Protein AF-A0A1M5UCP9-F1 (afdb_monomer)

Sequence (63 aa):
MSKRIIKKIFQDHWEGFVELYGYKIRKVVFKEVEKMLNCGLLSNGYLEFECVACGEKKKVGFR

Secondary structure (DSSP, 8-state):
--TTHHHHHHHHHHHHHHHHHGGGS-HHHHHHHHHHHTTT-GGG-EEEEE-TTT--EEEEE--

InterPro domains:
  IPR026889 Transposase zinc-binding domain [PF14319] (9-61)

Organism: NCBI:txid1121264

Structure (mmCIF, N/CA/C/O backbone):
data_AF-A0A1M5UCP9-F1
#
_entry.id   AF-A0A1M5UCP9-F1
#
loop_
_atom_site.group_PDB
_atom_site.id
_atom_site.type_symbol
_atom_site.label_atom_id
_atom_site.label_alt_id
_atom_site.label_comp_id
_atom_site.label_asym_id
_atom_site.label_entity_id
_atom_site.label_seq_id
_atom_site.pdbx_PDB_ins_code
_atom_site.Cartn_x
_atom_site.Cartn_y
_atom_site.Cartn_z
_atom_site.occupancy
_atom_site.B_iso_or_equiv
_atom_site.auth_seq_id
_atom_site.auth_comp_id
_atom_site.auth_asym_id
_atom_site.auth_atom_id
_atom_site.pdbx_PDB_model_num
ATOM 1 N N . MET A 1 1 ? 0.196 19.768 -4.694 1.00 50.47 1 MET A N 1
ATOM 2 C CA . MET A 1 1 ? 0.073 18.717 -3.656 1.00 50.47 1 MET A CA 1
ATOM 3 C C . MET A 1 1 ? 0.876 17.491 -4.077 1.00 50.47 1 MET A C 1
ATOM 5 O O . MET A 1 1 ? 0.842 17.139 -5.250 1.00 50.47 1 MET A O 1
ATOM 9 N N . SER A 1 2 ? 1.621 16.860 -3.164 1.00 55.06 2 SER A N 1
ATOM 10 C CA . SER A 1 2 ? 2.386 15.637 -3.465 1.00 55.06 2 SER A CA 1
ATOM 11 C C . SER A 1 2 ? 1.441 14.453 -3.703 1.00 55.06 2 SER A C 1
ATOM 13 O O . SER A 1 2 ? 0.567 14.192 -2.877 1.00 55.06 2 SER A O 1
ATOM 15 N N . LYS A 1 3 ? 1.652 13.696 -4.790 1.00 63.09 3 LYS A N 1
ATOM 16 C CA . LYS A 1 3 ? 0.861 12.510 -5.191 1.00 63.09 3 LYS A CA 1
ATOM 17 C C . LYS A 1 3 ? 0.833 11.366 -4.153 1.00 63.09 3 LYS A C 1
ATOM 19 O O . LYS A 1 3 ? 0.212 10.342 -4.403 1.00 63.09 3 LYS A O 1
ATOM 24 N N . ARG A 1 4 ? 1.508 11.500 -3.003 1.00 77.81 4 ARG A N 1
ATOM 25 C CA . ARG A 1 4 ? 1.647 10.448 -1.976 1.00 77.81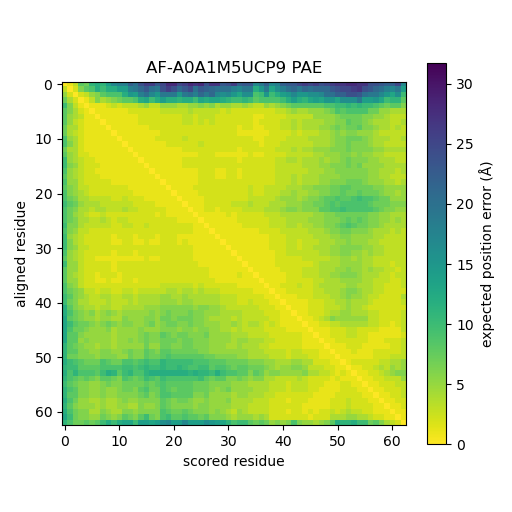 4 ARG A CA 1
ATOM 26 C C . ARG A 1 4 ? 1.176 10.853 -0.578 1.00 77.81 4 ARG A C 1
ATOM 28 O O . ARG A 1 4 ? 1.417 10.110 0.368 1.00 77.81 4 ARG A O 1
ATOM 35 N N . ILE A 1 5 ? 0.509 12.000 -0.432 1.00 91.38 5 ILE A N 1
ATOM 36 C CA . ILE A 1 5 ? 0.125 12.492 0.899 1.00 91.38 5 ILE A CA 1
ATOM 37 C C . ILE A 1 5 ? -0.862 11.558 1.614 1.00 91.38 5 ILE A C 1
ATOM 39 O O . ILE A 1 5 ? -0.688 11.302 2.797 1.00 91.38 5 ILE A O 1
ATOM 43 N N . ILE A 1 6 ? -1.813 10.955 0.888 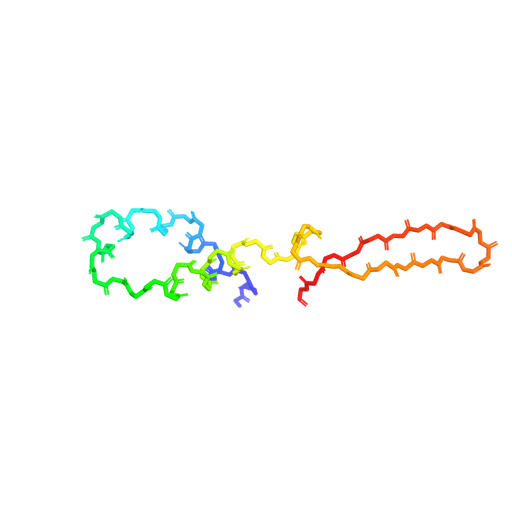1.00 91.50 6 ILE A N 1
ATOM 44 C CA . ILE A 1 6 ? -2.774 9.994 1.459 1.00 91.50 6 ILE A CA 1
ATOM 45 C C . ILE A 1 6 ? -2.049 8.754 1.988 1.00 91.50 6 ILE A C 1
ATOM 47 O O . ILE A 1 6 ? -2.243 8.378 3.138 1.00 91.50 6 ILE A O 1
ATOM 51 N N . LYS A 1 7 ? -1.162 8.151 1.184 1.00 92.19 7 LYS A N 1
ATOM 52 C CA . LYS A 1 7 ? -0.378 6.985 1.615 1.00 92.19 7 LYS A CA 1
ATOM 53 C C . LYS A 1 7 ? 0.409 7.293 2.889 1.00 92.19 7 LYS A C 1
ATOM 55 O O . LYS A 1 7 ? 0.400 6.476 3.798 1.00 92.19 7 LYS A O 1
ATOM 60 N N . LYS A 1 8 ? 1.017 8.481 2.968 1.00 94.50 8 LYS A N 1
ATOM 61 C CA . LYS A 1 8 ? 1.765 8.917 4.150 1.00 94.50 8 LYS A CA 1
ATOM 62 C C . LYS A 1 8 ? 0.875 9.056 5.391 1.00 94.50 8 LYS A C 1
ATOM 64 O O . LYS A 1 8 ? 1.221 8.515 6.426 1.00 94.50 8 LYS A O 1
ATOM 69 N N . ILE A 1 9 ? -0.299 9.681 5.270 1.00 96.12 9 ILE A N 1
ATOM 70 C CA . ILE A 1 9 ? -1.260 9.799 6.383 1.00 96.12 9 ILE A CA 1
ATOM 71 C C . ILE A 1 9 ? -1.613 8.419 6.954 1.00 96.12 9 ILE A C 1
ATOM 73 O O . ILE A 1 9 ? -1.620 8.236 8.166 1.00 96.12 9 ILE A O 1
ATOM 77 N N . PHE A 1 10 ? -1.882 7.433 6.095 1.00 96.38 10 PHE A N 1
ATOM 78 C CA . PHE A 1 10 ? -2.175 6.078 6.564 1.00 96.38 10 PHE A CA 1
ATOM 79 C C . PHE A 1 10 ? -0.936 5.374 7.131 1.00 96.38 10 PHE A C 1
ATOM 81 O O . PHE A 1 10 ? -1.067 4.686 8.133 1.00 96.38 10 PHE A O 1
ATOM 88 N N . GLN A 1 11 ? 0.256 5.553 6.554 1.00 95.19 11 GLN A N 1
ATOM 89 C CA . GLN A 1 11 ? 1.490 5.006 7.137 1.00 95.19 11 GLN A CA 1
ATOM 90 C C . GLN A 1 11 ? 1.726 5.527 8.558 1.00 95.19 11 GLN A C 1
ATOM 92 O O . GLN A 1 11 ? 2.088 4.749 9.432 1.00 95.19 11 GLN A O 1
ATOM 97 N N 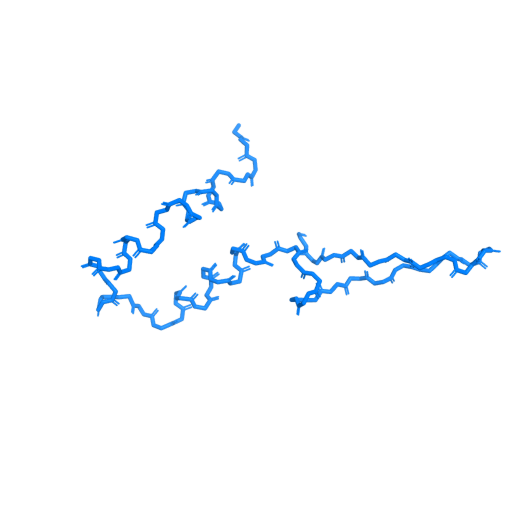. ASP A 1 12 ? 1.479 6.816 8.781 1.00 97.38 12 ASP A N 1
ATOM 98 C CA . ASP A 1 12 ? 1.801 7.482 10.042 1.00 97.38 12 ASP A CA 1
ATOM 99 C C . ASP A 1 12 ? 0.714 7.271 11.121 1.00 97.38 12 ASP A C 1
ATOM 101 O O . ASP A 1 12 ? 1.008 7.349 12.312 1.00 97.38 12 ASP A O 1
ATOM 105 N N . HIS A 1 13 ? -0.547 7.019 10.734 1.00 97.75 13 HIS A N 1
ATOM 106 C CA . HIS A 1 13 ? -1.685 7.059 11.670 1.00 97.75 13 HIS A CA 1
ATOM 107 C C . HIS A 1 13 ? -2.617 5.838 11.656 1.00 97.75 13 HIS A C 1
ATOM 109 O O . HIS A 1 13 ? -3.496 5.751 12.516 1.00 97.75 13 HIS A O 1
ATOM 115 N N . TRP A 1 14 ? -2.483 4.902 10.707 1.00 97.62 14 TRP A N 1
ATOM 116 C CA . TRP A 1 14 ? -3.450 3.804 10.556 1.00 97.62 14 TRP A CA 1
ATOM 117 C C . TRP A 1 14 ? -3.528 2.896 11.784 1.00 97.62 14 TRP A C 1
ATOM 119 O O . TRP A 1 14 ? -4.629 2.575 12.220 1.00 97.62 14 TRP A O 1
ATOM 129 N N . GLU A 1 15 ? -2.392 2.522 12.373 1.00 97.50 15 GLU A N 1
ATOM 130 C CA . GLU A 1 15 ? -2.363 1.618 13.531 1.00 97.50 15 GLU A CA 1
ATOM 131 C C . GLU A 1 15 ? -3.076 2.225 14.747 1.00 97.50 15 GLU A C 1
ATOM 133 O O . GLU A 1 15 ? -3.980 1.599 15.296 1.00 97.50 15 GLU A O 1
ATOM 138 N N . GLY A 1 16 ? -2.776 3.482 15.093 1.00 98.12 16 GLY A N 1
ATOM 139 C CA . GLY A 1 16 ? -3.461 4.183 16.186 1.00 98.12 16 GLY A CA 1
ATOM 140 C C . GLY A 1 16 ? -4.955 4.403 15.916 1.00 98.12 16 GLY A C 1
ATOM 141 O O . GLY A 1 16 ? -5.785 4.312 16.820 1.00 98.12 16 GLY A O 1
ATOM 142 N N . PHE A 1 17 ? -5.341 4.630 14.656 1.00 97.56 17 PHE A N 1
ATOM 143 C CA . PHE A 1 17 ? -6.754 4.696 14.281 1.00 97.56 17 PHE A CA 1
ATOM 144 C C . PHE A 1 17 ? -7.466 3.346 14.468 1.00 97.56 17 PHE A C 1
ATOM 146 O O . PHE A 1 17 ? -8.598 3.307 14.956 1.00 97.56 17 PHE A O 1
ATOM 153 N N . VAL A 1 18 ? -6.814 2.237 14.104 1.00 98.00 18 VAL A N 1
ATOM 154 C CA . VAL A 1 18 ? -7.335 0.876 14.298 1.00 98.00 18 VAL A CA 1
ATOM 155 C C . VAL A 1 18 ? -7.436 0.526 15.780 1.00 98.00 18 VAL A C 1
ATOM 157 O O . VAL A 1 18 ? -8.414 -0.101 16.172 1.00 98.00 18 VAL A O 1
ATOM 160 N N . GLU A 1 19 ? -6.493 0.951 16.614 1.00 98.12 19 GLU A N 1
ATOM 161 C CA . GLU A 1 19 ? -6.563 0.731 18.061 1.00 98.12 19 GLU A CA 1
ATOM 162 C C . GLU A 1 19 ? -7.815 1.384 18.674 1.00 98.12 19 GLU A C 1
ATOM 164 O O . GLU A 1 19 ? -8.563 0.744 19.411 1.00 98.12 19 GLU A O 1
ATOM 169 N N . LEU A 1 20 ? -8.108 2.633 18.295 1.00 98.19 20 LEU A N 1
ATOM 170 C CA . LEU A 1 20 ? -9.248 3.386 18.829 1.00 98.19 20 LEU A CA 1
ATOM 171 C C . LEU A 1 20 ? -10.599 2.964 18.232 1.00 98.19 20 LEU A C 1
ATOM 173 O O . LEU A 1 20 ? -11.623 2.979 18.921 1.00 98.19 20 LEU A O 1
ATOM 177 N N . TYR A 1 21 ? -10.630 2.626 16.940 1.00 97.69 21 TYR A N 1
ATOM 178 C CA . TYR A 1 21 ? -11.877 2.477 16.182 1.00 97.69 21 TYR A CA 1
ATOM 179 C C . TYR A 1 21 ? -12.013 1.151 15.436 1.00 97.69 21 TYR A C 1
ATOM 181 O O . TYR A 1 21 ? -13.014 0.955 14.747 1.00 97.69 21 TYR A O 1
ATOM 189 N N . GLY A 1 22 ? -11.067 0.221 15.576 1.00 96.06 22 GLY A N 1
ATOM 190 C CA . GLY A 1 22 ? -10.994 -1.025 14.805 1.00 96.06 22 GLY A CA 1
ATOM 191 C C . GLY A 1 22 ? -12.272 -1.856 14.838 1.00 96.06 22 GLY A C 1
ATOM 192 O O . GLY A 1 22 ? -12.673 -2.405 13.814 1.00 96.06 22 GLY A O 1
ATOM 193 N N . TYR A 1 23 ? -12.986 -1.854 15.966 1.00 96.69 23 TYR A N 1
ATOM 194 C CA . TYR A 1 23 ? -14.274 -2.537 16.127 1.00 96.69 23 TYR A CA 1
ATOM 195 C C . TYR A 1 23 ? -15.402 -1.980 15.238 1.00 96.69 23 TYR A C 1
ATOM 197 O O . TYR A 1 23 ? -16.382 -2.677 14.984 1.00 96.69 23 TYR A O 1
ATOM 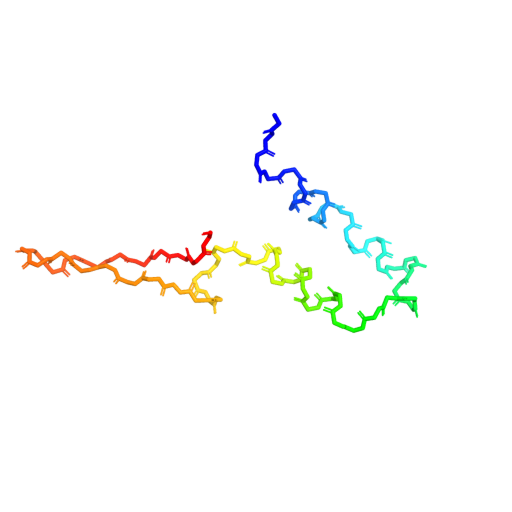205 N N . LYS A 1 24 ? -15.279 -0.738 14.748 1.00 97.62 24 LYS A N 1
ATOM 206 C CA . LYS A 1 24 ? -16.219 -0.106 13.803 1.00 97.62 24 LYS A CA 1
ATOM 207 C C . LYS A 1 24 ? -15.800 -0.280 12.341 1.00 97.62 24 LYS A C 1
ATOM 209 O O . LYS A 1 24 ? -16.566 0.064 11.439 1.00 97.62 24 LYS A O 1
ATOM 214 N N . ILE A 1 25 ? -14.589 -0.769 12.079 1.00 97.19 25 ILE A N 1
ATOM 215 C CA . ILE A 1 25 ? -14.034 -0.855 10.728 1.00 97.19 25 ILE A CA 1
ATOM 216 C C . ILE A 1 25 ? -14.447 -2.184 10.087 1.00 97.19 25 ILE A C 1
ATOM 218 O O . ILE A 1 25 ? -14.264 -3.269 10.635 1.00 97.19 25 ILE A O 1
ATOM 222 N N . ARG A 1 26 ? -14.985 -2.115 8.866 1.00 97.94 26 ARG A N 1
ATOM 223 C CA . ARG A 1 26 ? -15.317 -3.310 8.077 1.00 97.94 26 ARG A CA 1
ATOM 224 C C . ARG A 1 26 ? -14.036 -4.037 7.661 1.00 97.94 26 ARG A C 1
ATOM 226 O O . ARG A 1 26 ? -13.113 -3.400 7.165 1.00 9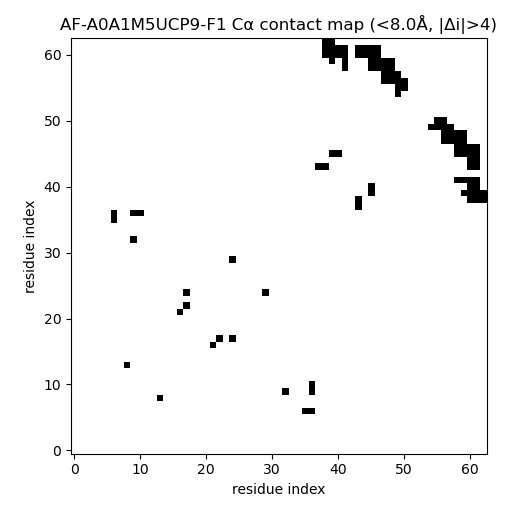7.94 26 ARG A O 1
ATOM 233 N N . LYS A 1 27 ? -14.028 -5.374 7.727 1.00 96.50 27 LYS A N 1
ATOM 234 C CA . LYS A 1 27 ? -12.880 -6.225 7.335 1.00 96.50 27 LYS A CA 1
ATOM 235 C C . LYS A 1 27 ? -12.278 -5.869 5.966 1.00 96.50 27 LYS A C 1
ATOM 237 O O . LYS A 1 27 ? -11.064 -5.862 5.813 1.00 96.50 27 LYS A O 1
ATOM 242 N N . VAL A 1 28 ? -13.117 -5.524 4.983 1.00 97.81 28 VAL A N 1
ATOM 243 C CA . VAL A 1 28 ? -12.662 -5.130 3.636 1.00 97.81 28 VAL A CA 1
ATOM 244 C C . VAL A 1 28 ? -11.774 -3.882 3.643 1.00 97.81 28 VAL A C 1
ATOM 246 O O . VAL A 1 28 ? -10.846 -3.799 2.850 1.00 97.81 28 VAL A O 1
ATOM 249 N N . VAL A 1 29 ? -12.000 -2.938 4.561 1.00 97.56 29 VAL A N 1
ATOM 250 C CA . VAL A 1 29 ? -11.217 -1.696 4.635 1.00 97.56 29 VAL A CA 1
ATOM 251 C C . VAL A 1 29 ? -9.769 -1.999 5.006 1.00 97.56 29 VAL A C 1
ATOM 253 O O . VAL A 1 29 ? -8.872 -1.442 4.386 1.00 97.56 29 VAL A O 1
ATOM 256 N N . PHE A 1 30 ? -9.529 -2.929 5.936 1.00 97.44 30 PHE A N 1
ATOM 257 C CA . PHE A 1 30 ? -8.171 -3.363 6.284 1.00 97.44 30 PHE A CA 1
ATOM 258 C C . PHE A 1 30 ? -7.416 -3.879 5.059 1.00 97.44 30 PHE A C 1
ATOM 260 O O . PHE A 1 30 ? -6.296 -3.445 4.803 1.00 97.44 30 PHE A O 1
ATOM 267 N N . LYS A 1 31 ? -8.067 -4.730 4.257 1.00 95.56 31 LYS A N 1
ATOM 268 C CA . LYS A 1 31 ? -7.490 -5.271 3.022 1.00 95.56 31 LYS A CA 1
ATOM 269 C C . LYS A 1 31 ? -7.154 -4.171 2.010 1.00 95.56 31 LYS A C 1
ATOM 271 O O . LYS A 1 31 ? -6.109 -4.224 1.370 1.00 95.56 31 LYS A O 1
ATOM 276 N N . GLU A 1 32 ? -8.026 -3.180 1.837 1.00 95.31 32 GLU A N 1
ATOM 277 C CA . GLU A 1 32 ? -7.772 -2.088 0.888 1.00 95.31 32 GLU A CA 1
ATOM 278 C C . GLU A 1 32 ? -6.673 -1.130 1.374 1.00 95.31 32 GLU A C 1
ATOM 280 O O . GLU A 1 32 ? -5.840 -0.700 0.574 1.00 95.31 32 GLU A O 1
ATOM 285 N N . VAL A 1 33 ? -6.605 -0.850 2.679 1.00 95.69 33 VAL A N 1
ATOM 286 C CA . VAL A 1 33 ? -5.511 -0.059 3.259 1.00 95.69 33 VAL A CA 1
ATOM 287 C C . VAL A 1 33 ? -4.182 -0.798 3.118 1.00 95.69 33 VAL A C 1
ATOM 289 O O . VAL A 1 33 ? -3.211 -0.206 2.654 1.00 95.69 33 VAL A O 1
ATOM 292 N N . GLU A 1 34 ? -4.140 -2.097 3.419 1.00 94.69 34 GLU A N 1
ATOM 293 C CA . GLU A 1 34 ? -2.948 -2.930 3.234 1.00 94.69 34 GLU A CA 1
ATOM 294 C C . GLU A 1 34 ? -2.460 -2.910 1.776 1.00 94.69 34 GLU A C 1
ATOM 296 O O . GLU A 1 34 ? -1.276 -2.680 1.518 1.00 94.69 34 GLU A O 1
ATOM 301 N N . LYS A 1 35 ? -3.364 -3.062 0.799 1.00 91.75 35 L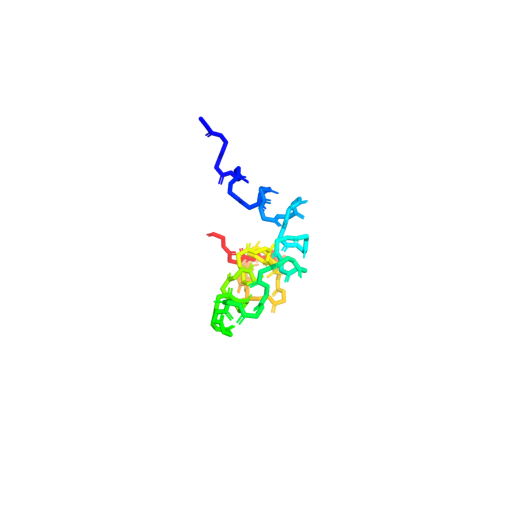YS A N 1
ATOM 302 C CA . LYS A 1 35 ? -3.022 -2.938 -0.628 1.00 91.75 35 LYS A CA 1
ATOM 303 C C . LYS A 1 35 ? -2.449 -1.565 -0.968 1.00 91.75 35 LYS A C 1
ATOM 305 O O . LYS A 1 35 ? -1.441 -1.486 -1.665 1.00 91.75 35 LYS A O 1
ATOM 310 N N . MET A 1 36 ? -3.072 -0.484 -0.498 1.00 92.44 36 MET A N 1
ATOM 311 C CA . MET A 1 36 ? -2.610 0.881 -0.766 1.00 92.44 36 MET A CA 1
ATOM 312 C C . MET A 1 36 ? -1.216 1.133 -0.165 1.00 92.44 36 MET A C 1
ATOM 314 O O . MET A 1 36 ? -0.338 1.693 -0.833 1.00 92.44 36 MET A O 1
ATOM 318 N N . LEU A 1 37 ? -0.989 0.695 1.076 1.00 93.38 37 LEU A N 1
ATOM 319 C CA . LEU A 1 37 ? 0.297 0.813 1.765 1.00 93.38 37 LEU A CA 1
ATOM 320 C C . LEU A 1 37 ? 1.398 0.026 1.045 1.00 93.38 37 LEU A C 1
ATOM 322 O O . LEU A 1 37 ? 2.517 0.521 0.894 1.00 93.38 37 LEU A O 1
ATOM 326 N N . ASN A 1 38 ? 1.054 -1.132 0.492 1.00 92.19 38 ASN A N 1
ATOM 327 C CA . ASN A 1 38 ? 1.982 -2.018 -0.204 1.00 92.19 38 ASN A CA 1
ATOM 328 C C . ASN A 1 38 ? 1.982 -1.846 -1.737 1.00 92.19 38 ASN A C 1
ATOM 330 O O . ASN A 1 38 ? 2.625 -2.612 -2.455 1.00 92.19 38 ASN A O 1
ATOM 334 N N . CYS A 1 39 ? 1.290 -0.834 -2.267 1.00 90.25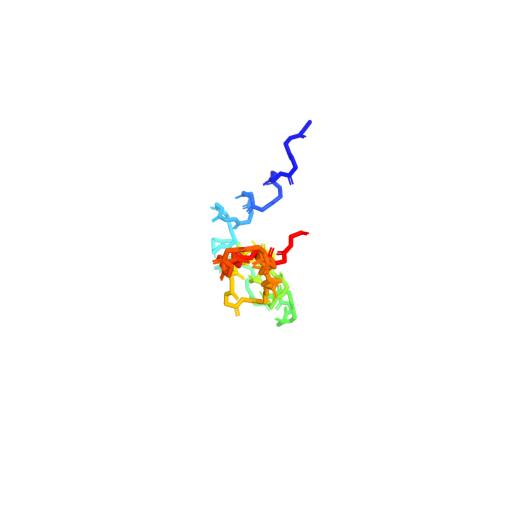 39 CYS A N 1
ATOM 335 C CA . CYS A 1 39 ? 1.288 -0.541 -3.699 1.00 90.25 39 CYS A CA 1
ATOM 336 C C . CYS A 1 39 ? 2.710 -0.199 -4.181 1.00 90.25 39 CYS A C 1
ATOM 338 O O . CYS A 1 39 ? 3.427 0.571 -3.525 1.00 90.25 39 CYS A O 1
ATOM 340 N N . GLY A 1 40 ? 3.111 -0.782 -5.313 1.00 89.19 40 GLY A N 1
ATOM 341 C CA . GLY A 1 40 ? 4.464 -0.713 -5.866 1.00 89.19 40 GLY A CA 1
ATOM 342 C C . GLY A 1 40 ? 5.416 -1.823 -5.409 1.00 89.19 40 GLY A C 1
ATOM 343 O O . GLY A 1 40 ? 6.502 -1.932 -5.979 1.00 89.19 40 GLY A O 1
ATOM 344 N N . LEU A 1 41 ? 5.048 -2.652 -4.422 1.00 92.62 41 LEU A N 1
ATOM 345 C CA . LEU A 1 41 ? 5.860 -3.810 -4.038 1.00 92.62 41 LEU A CA 1
ATOM 346 C C . LEU A 1 41 ? 5.767 -4.914 -5.092 1.00 92.62 41 LEU A C 1
ATOM 348 O O . LEU A 1 41 ? 4.676 -5.287 -5.516 1.00 92.62 41 LEU A O 1
ATOM 352 N N . LEU A 1 42 ? 6.915 -5.495 -5.453 1.00 92.75 42 LEU A N 1
ATOM 353 C CA . LEU A 1 42 ? 6.981 -6.607 -6.408 1.00 92.75 42 LEU A CA 1
ATOM 354 C C . LEU A 1 42 ? 6.188 -7.833 -5.927 1.00 92.75 42 LEU A C 1
ATOM 356 O O . LEU A 1 42 ? 5.613 -8.548 -6.740 1.00 92.75 42 LEU A O 1
ATOM 360 N N . SER A 1 43 ? 6.101 -8.059 -4.613 1.00 91.56 43 SER A N 1
ATOM 361 C CA . SER A 1 43 ? 5.304 -9.150 -4.032 1.00 91.56 43 SER A CA 1
ATOM 362 C C . SER A 1 43 ? 3.811 -9.046 -4.354 1.00 91.56 43 SER A C 1
ATOM 364 O O . SER A 1 43 ? 3.122 -10.060 -4.367 1.00 91.56 43 SER A O 1
ATOM 366 N N . ASN A 1 44 ? 3.318 -7.839 -4.646 1.00 89.62 44 ASN A N 1
ATOM 367 C CA . ASN A 1 44 ? 1.911 -7.566 -4.939 1.00 89.62 44 ASN A CA 1
ATOM 368 C C . ASN A 1 44 ? 1.616 -7.515 -6.446 1.00 89.62 44 ASN A C 1
ATOM 370 O O . ASN A 1 44 ? 0.531 -7.097 -6.852 1.00 89.62 44 ASN A O 1
ATOM 374 N N . GLY A 1 45 ? 2.575 -7.943 -7.269 1.00 91.00 45 GLY A N 1
ATOM 375 C CA . GLY A 1 45 ? 2.478 -7.965 -8.721 1.00 91.00 45 GLY A CA 1
ATOM 376 C C . GLY A 1 45 ? 3.391 -6.939 -9.395 1.00 91.00 45 GLY A C 1
ATOM 377 O O . GLY A 1 45 ? 3.625 -5.834 -8.896 1.00 91.00 45 GLY A O 1
ATOM 378 N N . TYR A 1 46 ? 3.935 -7.332 -10.544 1.00 95.75 46 TYR A N 1
ATOM 379 C CA . TYR A 1 46 ? 4.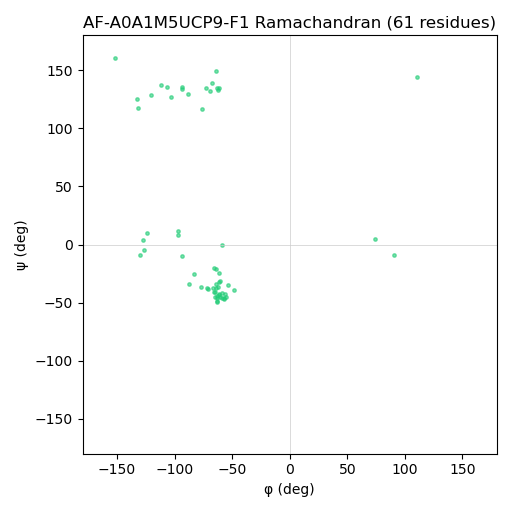893 -6.544 -11.309 1.00 95.75 46 TYR A CA 1
ATOM 380 C C . TYR A 1 46 ? 4.815 -6.852 -12.804 1.00 95.75 46 TYR A C 1
ATOM 382 O O . TYR A 1 46 ? 4.337 -7.908 -13.215 1.00 95.75 46 TYR A O 1
ATOM 390 N N . LEU A 1 47 ? 5.342 -5.926 -13.603 1.00 95.56 47 LEU A N 1
ATOM 391 C CA . LEU A 1 47 ? 5.751 -6.167 -14.983 1.00 95.56 47 LEU A CA 1
ATOM 392 C C . LEU A 1 47 ? 7.236 -6.528 -14.998 1.00 95.56 47 LEU A C 1
ATOM 394 O O . LEU A 1 47 ? 8.037 -5.867 -14.331 1.00 95.56 47 LEU A O 1
ATOM 398 N N . GLU A 1 48 ? 7.608 -7.555 -15.754 1.00 97.00 48 GLU A N 1
ATOM 399 C CA . GLU A 1 48 ? 9.003 -7.835 -16.090 1.00 97.00 48 GLU A CA 1
ATOM 400 C C . GLU A 1 48 ? 9.266 -7.384 -17.525 1.00 97.00 48 GLU A C 1
ATOM 402 O O . GLU A 1 48 ? 8.529 -7.735 -18.443 1.00 97.00 48 GLU A O 1
ATOM 407 N N . PHE A 1 49 ? 10.299 -6.570 -17.699 1.00 96.50 49 PHE A N 1
ATOM 408 C CA . PHE A 1 49 ? 10.778 -6.107 -18.992 1.00 96.50 49 PHE A CA 1
ATOM 409 C C . PHE A 1 49 ? 12.080 -6.824 -19.304 1.00 96.50 49 PHE A C 1
ATOM 411 O O . PHE A 1 49 ? 12.951 -6.900 -18.439 1.00 96.50 49 PHE A O 1
ATOM 418 N N . GLU A 1 50 ? 12.222 -7.303 -20.533 1.00 97.56 50 GLU A N 1
ATOM 419 C CA . GLU A 1 50 ? 13.437 -7.947 -21.020 1.00 97.56 50 GLU A CA 1
ATOM 420 C C . GLU A 1 50 ? 13.974 -7.179 -22.230 1.00 97.56 50 GLU A C 1
ATOM 422 O O . GLU A 1 50 ? 13.240 -6.887 -23.177 1.00 97.56 50 GLU A O 1
ATOM 427 N N . CYS A 1 51 ? 15.256 -6.818 -22.189 1.00 97.12 51 CYS A N 1
ATOM 428 C CA . CYS A 1 51 ? 15.935 -6.214 -23.324 1.00 97.12 51 CYS A CA 1
ATOM 429 C C . CYS A 1 51 ? 16.251 -7.287 -24.367 1.00 97.12 51 CYS A C 1
ATOM 431 O O . CYS A 1 51 ? 17.073 -8.166 -24.127 1.00 97.12 51 CYS A O 1
ATOM 433 N N . VAL A 1 52 ? 15.673 -7.172 -25.561 1.00 96.38 52 VAL A N 1
ATOM 434 C CA . VAL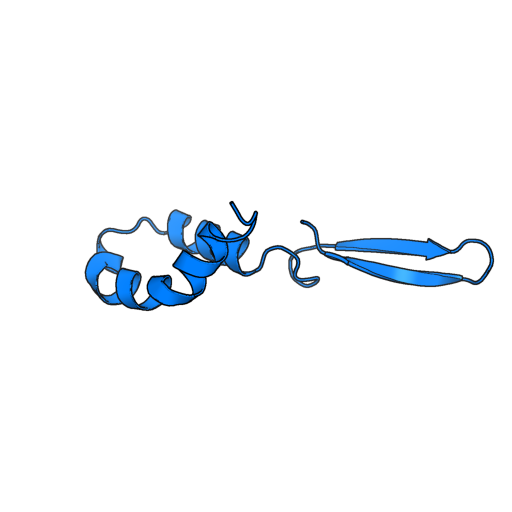 A 1 52 ? 15.884 -8.150 -26.644 1.00 96.38 52 VAL A CA 1
ATOM 435 C C . VAL A 1 52 ? 17.320 -8.188 -27.185 1.00 96.38 52 VAL A C 1
ATOM 437 O O . VAL A 1 52 ? 17.710 -9.178 -27.790 1.00 96.38 52 VAL A O 1
ATOM 440 N N . ALA A 1 53 ? 18.115 -7.131 -26.976 1.00 97.12 53 ALA A N 1
ATOM 441 C CA . ALA A 1 53 ? 19.483 -7.040 -27.496 1.00 97.12 53 ALA A CA 1
ATOM 442 C C . ALA A 1 53 ? 20.541 -7.656 -26.562 1.00 97.12 53 ALA A C 1
ATOM 444 O O . ALA A 1 53 ? 21.534 -8.191 -27.046 1.00 97.12 53 ALA A O 1
ATOM 445 N N . CYS A 1 54 ? 20.356 -7.568 -25.238 1.00 96.81 54 CYS A N 1
ATOM 446 C CA . CYS A 1 54 ? 21.339 -8.036 -24.247 1.00 96.81 54 CYS A CA 1
ATOM 447 C C . CYS A 1 54 ? 20.782 -9.014 -23.198 1.00 96.81 54 CYS A C 1
ATOM 449 O O . CYS A 1 54 ? 21.545 -9.510 -22.374 1.00 96.81 54 CYS A O 1
ATOM 451 N N . GLY A 1 55 ? 19.473 -9.286 -23.199 1.00 96.31 55 GLY A N 1
ATOM 452 C CA . GLY A 1 55 ? 18.814 -10.195 -22.256 1.00 96.31 55 GLY A CA 1
ATOM 453 C C . GLY A 1 55 ? 18.638 -9.645 -20.837 1.00 96.31 55 GLY A C 1
ATOM 454 O O . GLY A 1 55 ? 18.186 -10.373 -19.954 1.00 96.31 55 GLY A O 1
ATOM 455 N N . GLU A 1 56 ? 18.988 -8.379 -20.577 1.00 97.88 56 GLU A N 1
ATOM 456 C CA . GLU A 1 56 ? 18.815 -7.772 -19.253 1.00 97.88 56 GLU A CA 1
ATOM 457 C C . GLU A 1 56 ? 17.332 -7.716 -18.860 1.00 97.88 56 GLU A C 1
ATOM 459 O O . GLU A 1 56 ? 16.485 -7.281 -19.646 1.00 97.88 56 GLU A O 1
ATOM 464 N N . LYS A 1 57 ? 17.026 -8.127 -17.622 1.00 97.50 57 LYS A N 1
ATOM 465 C CA . LYS A 1 57 ? 15.665 -8.177 -17.077 1.00 97.50 57 LYS A CA 1
ATOM 466 C C . LYS A 1 57 ? 15.462 -7.160 -15.970 1.00 97.50 57 LYS A C 1
ATOM 468 O O . LYS A 1 57 ? 16.280 -7.035 -15.061 1.00 97.50 57 LYS A O 1
ATOM 473 N N . LYS A 1 58 ? 14.315 -6.484 -15.994 1.00 96.62 58 LYS A N 1
ATOM 474 C CA . LYS A 1 58 ? 13.917 -5.509 -14.979 1.00 96.62 58 LYS A CA 1
ATOM 475 C C . LYS A 1 58 ? 12.486 -5.738 -14.523 1.00 96.62 58 LYS A C 1
ATOM 477 O O . LYS A 1 58 ? 11.557 -5.680 -15.322 1.00 96.62 58 LYS A O 1
ATOM 482 N N . LYS A 1 59 ? 12.300 -5.887 -13.211 1.00 96.94 59 LYS A N 1
ATOM 483 C CA . LYS A 1 59 ? 10.977 -5.965 -12.578 1.00 96.94 59 LYS A CA 1
ATOM 484 C C . LYS A 1 59 ? 10.523 -4.590 -12.099 1.00 96.94 59 LYS A C 1
ATOM 486 O O . LYS A 1 59 ? 11.284 -3.866 -11.458 1.00 96.94 59 LYS A O 1
ATOM 491 N N . VAL A 1 60 ? 9.275 -4.232 -12.385 1.00 95.12 60 VAL A N 1
ATOM 492 C CA . VAL A 1 60 ? 8.650 -2.975 -11.956 1.00 95.12 60 VAL A CA 1
ATOM 493 C C . VAL A 1 60 ? 7.287 -3.278 -11.347 1.00 95.12 60 VAL A C 1
ATOM 495 O O . VAL A 1 60 ? 6.403 -3.783 -12.033 1.00 95.12 60 VAL A O 1
ATOM 498 N N . GLY A 1 61 ? 7.116 -2.963 -10.062 1.00 94.00 61 GLY A N 1
ATOM 499 C CA . GLY A 1 61 ? 5.851 -3.171 -9.356 1.00 94.00 61 GLY A CA 1
ATOM 500 C C . GLY A 1 61 ? 4.717 -2.324 -9.933 1.00 94.00 61 GLY A C 1
ATOM 501 O O . GLY A 1 61 ? 4.955 -1.221 -10.437 1.00 94.00 61 GLY A O 1
ATOM 502 N N . PHE A 1 62 ? 3.487 -2.829 -9.845 1.00 89.38 62 PHE A N 1
ATOM 503 C CA . PHE A 1 62 ? 2.299 -2.090 -10.279 1.00 89.38 62 PHE A CA 1
ATOM 504 C C . PHE A 1 62 ? 2.112 -0.815 -9.441 1.00 89.38 62 PHE A C 1
ATOM 506 O O . PHE A 1 62 ? 2.260 -0.849 -8.217 1.00 89.38 62 PHE A O 1
ATOM 513 N N . ARG A 1 63 ? 1.830 0.316 -10.099 1.00 77.25 63 ARG A N 1
ATOM 514 C CA . ARG A 1 63 ? 1.763 1.654 -9.493 1.00 77.25 63 ARG A CA 1
ATOM 515 C C . ARG A 1 63 ? 0.805 2.573 -10.232 1.00 77.25 63 ARG A C 1
ATOM 517 O O . ARG A 1 63 ? 0.689 2.401 -11.465 1.00 77.25 63 ARG A O 1
#

Radius of gyration: 16.72 Å; Cα contacts (8 Å, |Δi|>4): 53; chains: 1; bounding box: 38×29×46 Å

Solvent-accessible surface area (backbone atoms only — not comparable to full-atom values): 3917 Å² total; per-residue (Å²): 132,70,98,52,56,68,55,49,54,45,74,76,41,42,68,66,49,40,72,78,45,39,92,78,54,58,74,66,55,57,57,53,51,52,49,60,70,47,59,43,37,60,92,78,39,59,51,76,46,69,40,91,89,79,64,54,72,46,80,44,34,51,123

pLDDT: mean 92.94, std 9.2, range [50.47, 98.19]

Nearest PDB structures (foldseek):
  6sc9-assembly1_A  TM=3.747E-01  e=4.971E+00  Homo sapiens
  6qvw-assembly1_A  TM=3.131E-01  e=6.513E+00  Homo sapiens

Mean predicted aligned error: 4.55 Å

Foldseek 3Di:
DDPCVVLVCCVVCVVVCCVVCVVVDDPVVVVVNVCSNCQFPVVSPWDWDADPPPRDIDTTGHD